Protein AF-A0A4Q1HKR7-F1 (afdb_monomer_lite)

Structure (mmCIF, N/CA/C/O backbone):
data_AF-A0A4Q1HKR7-F1
#
_entry.id   AF-A0A4Q1HKR7-F1
#
loop_
_atom_site.group_PDB
_atom_site.id
_atom_site.type_symbol
_atom_site.label_atom_id
_atom_site.label_alt_id
_atom_site.label_comp_id
_atom_site.label_asym_id
_atom_site.label_entity_id
_atom_site.label_seq_id
_atom_site.pdbx_PDB_ins_code
_atom_site.Cartn_x
_atom_site.Cartn_y
_atom_site.Cartn_z
_atom_site.occupancy
_atom_site.B_iso_or_equiv
_atom_site.auth_seq_id
_atom_site.auth_comp_id
_atom_site.auth_asym_id
_atom_site.auth_atom_id
_atom_site.pdbx_PDB_model_num
ATOM 1 N N . MET A 1 1 ? 11.473 16.829 34.104 1.00 49.56 1 MET A N 1
ATOM 2 C CA . MET A 1 1 ? 10.606 16.008 34.975 1.00 49.56 1 MET A CA 1
ATOM 3 C C . MET A 1 1 ? 9.276 15.841 34.267 1.00 49.56 1 MET A C 1
ATOM 5 O O . MET A 1 1 ? 8.619 16.846 34.028 1.00 49.56 1 MET A O 1
ATOM 9 N N . PHE A 1 2 ? 8.919 14.620 33.870 1.00 66.88 2 PHE A N 1
ATOM 10 C CA . PHE A 1 2 ? 7.534 14.305 33.505 1.00 66.88 2 PHE A CA 1
ATOM 11 C C . PHE A 1 2 ? 6.692 14.319 34.793 1.00 66.88 2 PHE A C 1
ATOM 13 O O . PHE A 1 2 ? 7.220 13.994 35.854 1.00 66.88 2 PHE A O 1
ATOM 20 N N . GLY A 1 3 ? 5.452 14.808 34.730 1.00 69.00 3 GLY A N 1
ATOM 21 C CA . GLY A 1 3 ? 4.642 15.117 35.915 1.00 69.00 3 GLY A CA 1
ATOM 22 C C . GLY A 1 3 ? 4.321 13.898 36.790 1.00 69.00 3 GLY A C 1
ATOM 23 O O . GLY A 1 3 ? 4.081 12.809 36.285 1.00 69.00 3 GLY A O 1
ATOM 24 N N . ASN A 1 4 ? 4.260 14.106 38.109 1.00 80.69 4 ASN A N 1
ATOM 25 C CA . ASN A 1 4 ? 4.009 13.059 39.115 1.00 80.69 4 ASN A CA 1
ATOM 26 C C . ASN A 1 4 ? 2.511 12.835 39.410 1.00 80.69 4 ASN A C 1
ATOM 28 O O . ASN A 1 4 ? 2.162 12.269 40.445 1.00 80.69 4 ASN A O 1
ATOM 32 N N . LYS A 1 5 ? 1.613 13.338 38.556 1.00 81.69 5 LYS A N 1
ATOM 33 C CA . LYS A 1 5 ? 0.163 13.281 38.763 1.00 81.69 5 LYS A CA 1
ATOM 34 C C . LYS A 1 5 ? -0.462 12.410 37.679 1.00 81.69 5 LYS A C 1
ATOM 36 O O . LYS A 1 5 ? -0.292 12.693 36.498 1.00 81.69 5 LYS A O 1
ATOM 41 N N . MET A 1 6 ? -1.166 11.357 38.090 1.00 82.69 6 MET A N 1
ATOM 42 C CA . MET A 1 6 ? -1.995 10.573 37.178 1.00 82.69 6 MET A CA 1
ATOM 43 C C . MET A 1 6 ? -3.312 11.307 36.940 1.00 82.69 6 MET A C 1
ATOM 45 O O . MET A 1 6 ? -3.996 11.674 37.896 1.00 82.69 6 MET A O 1
ATOM 49 N N . GLU A 1 7 ? -3.651 11.515 35.673 1.00 85.00 7 GLU A N 1
ATOM 50 C CA . GLU A 1 7 ? -4.940 12.058 35.247 1.00 85.00 7 GLU A CA 1
ATOM 51 C C . GLU A 1 7 ? -5.807 10.920 34.687 1.00 85.00 7 GLU A C 1
ATOM 53 O O . GLU A 1 7 ? -5.262 9.986 34.088 1.00 85.00 7 GLU A O 1
ATOM 58 N N . PRO A 1 8 ? -7.142 10.967 34.853 1.00 89.38 8 PRO A N 1
ATOM 59 C CA . PRO A 1 8 ? -8.037 10.013 34.211 1.00 89.38 8 PRO A CA 1
ATOM 60 C C . PRO A 1 8 ? -7.822 10.008 32.694 1.00 89.38 8 PRO A C 1
ATOM 62 O O . PRO A 1 8 ? -7.867 11.055 32.048 1.00 89.38 8 PRO A O 1
ATOM 65 N N . ALA A 1 9 ? -7.611 8.825 32.125 1.00 87.31 9 ALA A N 1
ATOM 66 C CA . ALA A 1 9 ? -7.425 8.632 30.694 1.00 87.31 9 ALA A CA 1
ATOM 67 C C . ALA A 1 9 ? -8.275 7.459 30.204 1.00 87.31 9 ALA A C 1
ATOM 69 O O . ALA A 1 9 ? -8.600 6.544 30.960 1.00 87.31 9 ALA A O 1
ATOM 70 N N . THR A 1 10 ? -8.643 7.495 28.926 1.00 92.19 10 THR A N 1
ATOM 71 C CA . THR A 1 10 ? -9.273 6.349 28.268 1.00 92.19 10 THR A CA 1
ATOM 72 C C . THR A 1 10 ? -8.187 5.388 27.811 1.00 92.19 10 THR A C 1
ATOM 74 O O . THR A 1 10 ? -7.296 5.775 27.056 1.00 92.19 10 THR A O 1
ATOM 77 N N . GLU A 1 11 ? -8.276 4.141 28.258 1.00 90.75 11 GLU A N 1
ATOM 78 C CA . GLU A 1 11 ? -7.431 3.052 27.783 1.00 90.75 11 GLU A CA 1
ATOM 79 C C . GLU A 1 11 ? -8.188 2.240 26.731 1.00 90.75 11 GLU A C 1
ATOM 81 O O . GLU A 1 11 ? -9.371 1.935 26.891 1.00 90.75 11 GLU A O 1
ATOM 86 N N . TYR A 1 12 ? -7.499 1.886 25.649 1.00 89.19 12 TYR A N 1
ATOM 87 C CA . TYR A 1 12 ? -8.048 1.058 24.583 1.00 89.19 12 TYR A CA 1
ATOM 88 C C . TYR A 1 12 ? -7.349 -0.295 24.582 1.00 89.19 12 TYR A C 1
ATOM 90 O O . TYR A 1 12 ? -6.122 -0.367 24.606 1.00 89.19 12 TYR A O 1
ATOM 98 N N . GLN A 1 13 ? -8.137 -1.365 24.507 1.00 91.69 13 GLN A N 1
ATOM 99 C CA . GLN A 1 13 ? -7.635 -2.729 24.382 1.00 91.69 13 GLN A CA 1
ATOM 100 C C . GLN A 1 13 ? -8.035 -3.325 23.038 1.00 91.69 13 GLN A C 1
ATOM 102 O O . GLN A 1 13 ? -9.103 -3.034 22.493 1.00 91.69 13 GLN A O 1
ATOM 107 N N . ILE A 1 14 ? -7.166 -4.178 22.502 1.00 91.75 14 ILE A N 1
ATOM 108 C CA . ILE A 1 14 ? -7.433 -4.863 21.244 1.00 91.75 14 ILE A CA 1
ATOM 109 C C .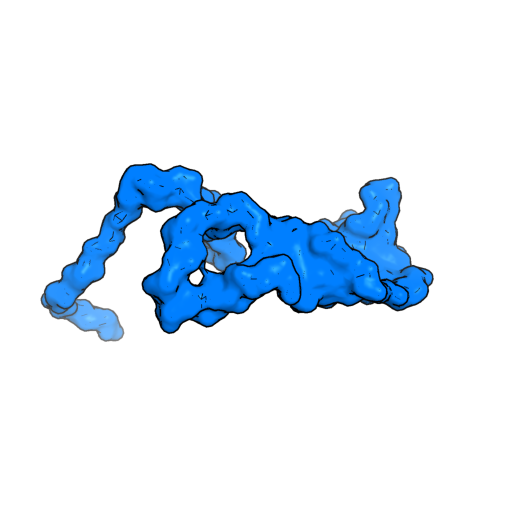 ILE A 1 14 ? -8.549 -5.898 21.417 1.00 91.75 14 ILE A C 1
ATOM 111 O O . ILE A 1 14 ? -8.534 -6.720 22.334 1.00 91.75 14 ILE A O 1
ATOM 115 N N . THR A 1 15 ? -9.513 -5.877 20.501 1.00 92.81 15 THR A N 1
ATOM 116 C CA . THR A 1 15 ? -10.590 -6.870 20.449 1.00 92.81 15 THR A CA 1
ATOM 117 C C . THR A 1 15 ? -10.103 -8.174 19.818 1.00 92.81 15 THR A C 1
ATOM 119 O O . THR A 1 15 ? -9.090 -8.199 19.116 1.00 92.81 15 THR A O 1
ATOM 122 N N . ASP A 1 16 ? -10.847 -9.268 19.988 1.00 93.56 16 ASP A N 1
ATOM 123 C CA . ASP A 1 16 ? -10.510 -10.541 19.332 1.00 93.56 16 ASP A CA 1
ATOM 124 C C . ASP A 1 16 ? -10.531 -10.450 17.801 1.00 93.56 16 ASP A C 1
ATOM 126 O O . ASP A 1 16 ? -9.731 -11.098 17.129 1.00 93.56 16 ASP A O 1
ATOM 130 N N . THR A 1 17 ? -11.391 -9.597 17.237 1.00 89.56 17 THR A N 1
ATOM 131 C CA . THR A 1 17 ? -11.359 -9.275 15.805 1.00 89.56 17 THR A CA 1
ATOM 132 C C . THR A 1 17 ? -10.084 -8.524 15.443 1.00 89.56 17 THR A C 1
ATOM 134 O O . THR A 1 17 ? -9.418 -8.901 14.484 1.00 89.56 17 THR A O 1
ATOM 137 N N . GLY A 1 18 ? -9.695 -7.515 16.231 1.00 90.38 18 GLY A N 1
ATOM 138 C CA . GLY A 1 18 ? -8.468 -6.751 16.002 1.00 90.38 18 GLY A CA 1
ATOM 139 C C . GLY A 1 18 ? -7.218 -7.632 15.990 1.00 90.38 18 GLY A C 1
ATOM 140 O O . GLY A 1 18 ? -6.366 -7.466 15.121 1.00 90.38 18 GLY A O 1
ATOM 141 N N . LYS A 1 19 ? -7.136 -8.630 16.882 1.00 93.38 19 LYS A N 1
ATOM 142 C CA . LYS A 1 19 ? -6.002 -9.573 16.941 1.00 93.38 19 LYS A CA 1
ATOM 143 C C . LYS A 1 19 ? -5.757 -10.306 15.618 1.00 93.38 19 LYS A C 1
ATOM 145 O O . LYS A 1 19 ? -4.614 -10.626 15.324 1.00 93.38 19 LYS A O 1
ATOM 150 N N . LYS A 1 20 ? -6.793 -10.536 14.800 1.00 92.06 20 LYS A N 1
ATOM 151 C CA . LYS A 1 20 ? -6.661 -11.189 13.481 1.00 92.06 20 LYS A CA 1
ATOM 152 C C . LYS A 1 20 ? -5.892 -10.341 12.466 1.00 92.06 20 LYS A C 1
ATOM 154 O O . LYS A 1 20 ? -5.331 -10.888 11.524 1.00 92.06 20 LYS A O 1
ATOM 159 N N . PHE A 1 21 ? -5.887 -9.024 12.653 1.00 92.62 21 PHE A N 1
ATOM 160 C CA . PHE A 1 21 ? -5.245 -8.061 11.758 1.00 92.62 21 PHE A CA 1
ATOM 161 C C . PHE A 1 21 ? -3.932 -7.522 12.319 1.00 92.62 21 PHE A C 1
ATOM 163 O O . PHE A 1 21 ? -3.205 -6.847 11.594 1.00 92.62 21 PHE A O 1
ATOM 170 N N . LEU A 1 22 ? -3.629 -7.786 13.591 1.00 93.62 22 LEU A N 1
ATOM 171 C CA . LEU A 1 22 ? -2.412 -7.311 14.229 1.00 93.62 22 LEU A CA 1
ATOM 172 C C . LEU A 1 22 ? -1.221 -8.172 13.800 1.00 93.62 22 LEU A C 1
ATOM 174 O O . LEU A 1 22 ? -1.177 -9.375 14.044 1.00 93.62 22 LEU A O 1
ATOM 178 N N . VAL A 1 23 ? -0.240 -7.532 13.177 1.00 93.50 23 VAL A N 1
ATOM 179 C CA . VAL A 1 23 ? 1.018 -8.146 12.767 1.00 93.50 23 VAL A CA 1
ATOM 180 C C . VAL A 1 23 ? 2.111 -7.682 13.716 1.00 93.50 23 VAL A C 1
ATOM 182 O O . VAL A 1 23 ? 2.403 -6.485 13.803 1.00 93.50 23 VAL A O 1
ATOM 185 N N . ALA A 1 24 ? 2.720 -8.647 14.405 1.00 92.62 24 ALA A N 1
ATOM 186 C CA . ALA A 1 24 ? 3.830 -8.391 15.308 1.00 92.62 24 ALA A CA 1
ATOM 187 C C . ALA A 1 24 ? 5.018 -7.788 14.546 1.00 92.62 24 ALA A C 1
ATOM 189 O O . ALA A 1 24 ? 5.418 -8.328 13.511 1.00 92.62 24 ALA A O 1
ATOM 190 N N . ASN A 1 25 ? 5.582 -6.684 15.041 1.00 91.31 25 ASN A N 1
ATOM 191 C CA . ASN A 1 25 ? 6.625 -5.910 14.345 1.00 91.31 25 ASN A CA 1
ATOM 192 C C . ASN A 1 25 ? 6.250 -5.492 12.906 1.00 91.31 25 ASN A C 1
ATOM 194 O O . ASN A 1 25 ? 7.119 -5.317 12.051 1.00 91.31 25 ASN A O 1
ATOM 198 N N . GLY A 1 26 ? 4.953 -5.369 12.606 1.00 88.50 26 GLY A N 1
ATOM 199 C CA . GLY A 1 26 ? 4.474 -5.020 11.269 1.00 88.50 26 GLY A CA 1
ATOM 200 C C . GLY A 1 26 ? 4.710 -3.555 10.888 1.00 88.50 26 GLY A C 1
ATOM 201 O O . GLY A 1 26 ? 4.630 -3.209 9.708 1.00 88.50 26 GLY A O 1
ATOM 202 N N . ALA A 1 27 ? 4.980 -2.677 11.858 1.00 87.62 27 ALA A N 1
ATOM 203 C CA . ALA A 1 27 ? 5.242 -1.273 11.587 1.00 87.62 27 ALA A CA 1
ATOM 204 C C . ALA A 1 27 ? 6.653 -1.086 11.019 1.00 87.62 27 ALA A C 1
ATOM 206 O O . ALA A 1 27 ? 7.637 -1.587 11.558 1.00 87.62 27 ALA A O 1
ATOM 207 N N . ASN A 1 28 ? 6.774 -0.260 9.980 1.00 81.56 28 ASN A N 1
ATOM 208 C CA . ASN A 1 28 ? 8.070 0.165 9.451 1.00 81.56 28 ASN A CA 1
ATOM 209 C C . ASN A 1 28 ? 8.676 1.291 10.316 1.00 81.56 28 ASN A C 1
ATOM 211 O O . ASN A 1 28 ? 8.911 2.404 9.841 1.00 81.56 28 ASN A O 1
ATOM 215 N N . THR A 1 29 ? 8.851 1.025 11.612 1.00 84.19 29 THR A N 1
ATOM 216 C CA . THR A 1 29 ? 9.443 1.938 12.597 1.00 84.19 29 THR A CA 1
ATOM 217 C C . THR A 1 29 ? 10.679 1.300 13.224 1.00 84.19 29 THR A C 1
ATOM 219 O O . THR A 1 29 ? 10.777 0.081 13.329 1.00 84.19 29 THR A O 1
ATOM 222 N N . MET A 1 30 ? 11.631 2.122 13.677 1.00 82.56 30 MET A N 1
ATOM 223 C CA . MET A 1 30 ? 12.872 1.637 14.306 1.00 82.56 30 MET A CA 1
ATOM 224 C C . MET A 1 30 ? 12.609 0.755 15.537 1.00 82.56 30 MET A C 1
ATOM 226 O O . MET A 1 30 ? 13.389 -0.143 15.828 1.00 82.56 30 MET A O 1
ATOM 230 N N . ALA A 1 31 ? 11.510 1.012 16.248 1.00 88.06 31 ALA A N 1
ATOM 231 C CA . ALA A 1 31 ? 11.130 0.284 17.452 1.00 88.06 31 ALA A CA 1
ATOM 232 C C . ALA A 1 31 ? 10.393 -1.040 17.176 1.00 88.06 31 ALA A C 1
ATOM 234 O O . ALA A 1 31 ? 10.077 -1.737 18.133 1.00 88.06 31 ALA A O 1
ATOM 235 N N . GLY A 1 32 ? 10.092 -1.376 15.913 1.00 87.69 32 GLY A N 1
ATOM 236 C CA . GLY A 1 32 ? 9.408 -2.627 15.570 1.00 87.69 32 GLY A CA 1
ATOM 237 C C . GLY A 1 32 ? 8.026 -2.745 16.210 1.00 87.69 32 GLY A C 1
ATOM 238 O O . GLY A 1 32 ? 7.669 -3.793 16.729 1.00 87.69 32 GLY A O 1
ATOM 239 N N . GLN A 1 33 ? 7.245 -1.664 16.233 1.00 91.75 33 GLN A N 1
ATOM 240 C CA . GLN A 1 33 ? 5.904 -1.736 16.815 1.00 91.75 33 GLN A CA 1
ATOM 241 C C . GLN A 1 33 ? 4.984 -2.654 16.001 1.00 91.75 33 GLN A C 1
ATOM 243 O O . GLN A 1 33 ? 5.141 -2.819 14.787 1.00 91.75 33 GLN A O 1
ATOM 248 N N . ASP A 1 34 ? 3.992 -3.226 16.671 1.00 93.00 34 ASP A N 1
ATOM 249 C CA . ASP A 1 34 ? 2.935 -3.972 16.002 1.00 93.00 34 ASP A CA 1
ATOM 250 C C . ASP A 1 34 ? 2.104 -3.035 15.116 1.00 93.00 34 ASP A C 1
ATOM 252 O O . ASP A 1 34 ? 1.933 -1.849 15.414 1.00 93.00 34 ASP A O 1
ATOM 256 N N . ALA A 1 35 ? 1.574 -3.563 14.014 1.00 91.81 35 ALA A N 1
ATOM 257 C CA . ALA A 1 35 ? 0.735 -2.798 13.099 1.00 91.81 35 ALA A CA 1
ATOM 258 C C . ALA A 1 35 ? -0.456 -3.613 12.612 1.00 91.81 35 ALA A C 1
ATOM 260 O O . ALA A 1 35 ? -0.376 -4.829 12.455 1.00 91.81 35 ALA A O 1
ATOM 261 N N . PHE A 1 36 ? -1.556 -2.925 12.316 1.00 91.44 36 PHE A N 1
ATOM 262 C CA . PHE A 1 36 ? -2.698 -3.546 11.663 1.00 91.44 36 PHE A CA 1
ATOM 263 C C . PHE A 1 36 ? -2.450 -3.686 10.160 1.00 91.44 36 PHE A C 1
ATOM 265 O O . PHE A 1 36 ? -2.168 -2.704 9.472 1.00 91.44 36 PHE A O 1
ATOM 272 N N . CYS A 1 37 ? -2.604 -4.900 9.636 1.00 90.06 37 CYS A N 1
ATOM 273 C CA . CYS A 1 37 ? -2.663 -5.149 8.204 1.00 90.06 37 CYS A CA 1
ATOM 274 C C . CYS A 1 37 ? -4.089 -4.887 7.708 1.00 90.06 37 CYS A C 1
ATOM 276 O O . CYS A 1 37 ? -5.024 -5.613 8.040 1.00 90.06 37 CYS A O 1
ATOM 278 N N . THR A 1 38 ? -4.258 -3.826 6.922 1.00 88.88 38 THR A N 1
ATOM 279 C CA . THR A 1 38 ? -5.566 -3.349 6.444 1.00 88.88 38 THR A CA 1
ATOM 280 C C . THR A 1 38 ? -5.882 -3.786 5.018 1.00 88.88 38 THR A C 1
ATOM 282 O O . THR A 1 38 ? -6.898 -3.374 4.469 1.00 88.88 38 THR A O 1
ATOM 285 N N . GLY A 1 39 ? -5.020 -4.601 4.409 1.00 89.69 39 GLY A N 1
ATOM 286 C CA . GLY A 1 39 ? -5.143 -5.080 3.038 1.00 89.69 39 GLY A CA 1
ATOM 287 C C . GLY A 1 39 ? -3.784 -5.207 2.353 1.00 89.69 39 GLY A C 1
ATOM 288 O O . GLY A 1 39 ? -2.731 -4.967 2.950 1.00 89.69 39 GLY A O 1
ATOM 289 N N . LYS A 1 40 ? -3.811 -5.585 1.076 1.00 91.06 40 LYS A N 1
ATOM 290 C CA . LYS A 1 40 ? -2.631 -5.757 0.226 1.00 91.06 40 LYS A CA 1
ATOM 291 C C . LYS A 1 40 ? -2.698 -4.804 -0.961 1.00 91.06 40 LYS A C 1
ATOM 293 O O . LYS A 1 40 ? -3.738 -4.690 -1.600 1.00 91.06 40 LYS A O 1
ATOM 298 N N . TYR A 1 41 ? -1.585 -4.152 -1.284 1.00 91.94 41 TYR A N 1
ATOM 299 C CA . TYR A 1 41 ? -1.488 -3.394 -2.528 1.00 91.94 41 TYR A CA 1
ATOM 300 C C . TYR A 1 41 ? -1.360 -4.342 -3.722 1.00 91.94 41 TYR A C 1
ATOM 302 O O . TYR A 1 41 ? -0.471 -5.196 -3.751 1.00 91.94 41 TYR A O 1
ATOM 310 N N . THR A 1 42 ? -2.221 -4.151 -4.716 1.00 93.75 42 THR A N 1
ATOM 311 C CA . THR A 1 42 ? -2.212 -4.890 -5.979 1.00 93.75 42 THR A CA 1
ATOM 312 C C . THR A 1 42 ? -2.099 -3.900 -7.129 1.00 93.75 42 THR A C 1
ATOM 314 O O . THR A 1 42 ? -2.857 -2.930 -7.196 1.00 93.75 42 THR A O 1
ATOM 317 N N . VAL A 1 43 ? -1.149 -4.139 -8.035 1.00 94.56 43 VAL A N 1
ATOM 318 C CA . VAL A 1 43 ? -1.008 -3.354 -9.268 1.00 94.56 43 VAL A CA 1
ATOM 319 C C . VAL A 1 43 ? -2.187 -3.663 -10.184 1.00 94.56 43 VAL A C 1
ATOM 321 O O . VAL A 1 43 ? -2.501 -4.823 -10.434 1.00 94.56 43 VAL A O 1
ATOM 324 N N . VAL A 1 44 ? -2.835 -2.610 -10.668 1.00 95.19 44 VAL A N 1
ATOM 325 C CA . VAL A 1 44 ? -3.927 -2.681 -11.640 1.00 95.19 44 VAL A CA 1
ATOM 326 C C . VAL A 1 44 ? -3.357 -2.646 -13.054 1.00 95.19 44 VAL A C 1
ATOM 328 O O . VAL A 1 44 ? -3.692 -3.495 -13.873 1.00 95.19 44 VAL A O 1
ATOM 331 N N . GLU A 1 45 ? -2.483 -1.680 -13.337 1.00 96.06 45 GLU A N 1
ATOM 332 C CA . GLU A 1 45 ? -1.898 -1.471 -14.663 1.00 96.06 45 GLU A CA 1
ATOM 333 C C . GLU A 1 45 ? -0.553 -0.744 -14.554 1.00 96.06 45 GLU A C 1
ATOM 335 O O . GLU A 1 45 ? -0.363 0.085 -13.665 1.00 96.06 45 GLU A O 1
ATOM 340 N N . VAL A 1 46 ? 0.366 -1.010 -15.485 1.00 96.75 46 VAL A N 1
ATOM 341 C CA . VAL A 1 46 ? 1.539 -0.160 -15.729 1.00 96.75 46 VAL A CA 1
ATOM 342 C C . VAL A 1 46 ? 1.218 0.808 -16.866 1.00 96.75 46 VAL A C 1
ATOM 344 O O . VAL A 1 46 ? 1.061 0.388 -18.007 1.00 96.75 46 VAL A O 1
ATOM 347 N N . SER A 1 47 ? 1.138 2.101 -16.556 1.00 96.69 47 SER A N 1
ATOM 348 C CA . SER A 1 47 ? 0.707 3.141 -17.495 1.00 96.69 47 SER A CA 1
ATOM 349 C C . SER A 1 47 ? 1.785 3.487 -18.524 1.00 96.69 47 SER A C 1
ATOM 351 O O . SER A 1 47 ? 1.491 3.693 -19.696 1.00 96.69 47 SER A O 1
ATOM 353 N N . ASN A 1 48 ? 3.038 3.620 -18.085 1.00 97.31 48 ASN A N 1
ATOM 354 C CA . ASN A 1 48 ? 4.198 3.831 -18.952 1.00 97.31 48 ASN A CA 1
ATOM 355 C C . ASN A 1 48 ? 5.496 3.599 -18.171 1.00 97.31 48 ASN A C 1
ATOM 357 O O . ASN A 1 48 ? 5.506 3.571 -16.937 1.00 97.31 48 ASN A O 1
ATOM 361 N N . PHE A 1 49 ? 6.595 3.460 -18.906 1.00 97.69 49 PHE A N 1
ATOM 362 C CA . PHE A 1 49 ? 7.927 3.324 -18.339 1.00 97.69 49 PHE A CA 1
ATOM 363 C C . PHE A 1 49 ? 8.981 3.980 -19.233 1.00 97.69 49 PHE A C 1
ATOM 365 O O . PHE A 1 49 ? 8.779 4.142 -20.437 1.00 97.69 49 PHE A O 1
ATOM 372 N N . THR A 1 50 ? 10.109 4.368 -18.641 1.00 97.38 50 THR A N 1
ATOM 373 C CA . THR A 1 50 ? 11.268 4.856 -19.399 1.00 97.38 50 THR A CA 1
ATOM 374 C C . THR A 1 50 ? 12.047 3.688 -19.984 1.00 97.38 50 THR A C 1
ATOM 376 O O . THR A 1 50 ? 12.116 2.619 -19.371 1.00 97.38 50 THR A O 1
ATOM 379 N N . GLU A 1 51 ? 12.699 3.895 -21.126 1.00 96.62 51 GLU A N 1
ATOM 380 C CA . GLU A 1 51 ? 13.615 2.892 -21.666 1.00 96.62 51 GLU A CA 1
ATOM 381 C C . GLU A 1 51 ? 14.670 2.500 -20.607 1.00 96.62 51 GLU A C 1
ATOM 383 O O . GLU A 1 51 ? 15.191 3.382 -19.915 1.00 96.62 51 GLU A O 1
ATOM 388 N N . PRO A 1 52 ? 14.956 1.197 -20.419 1.00 95.62 52 PRO A N 1
ATOM 389 C CA . PRO A 1 52 ? 15.938 0.756 -19.440 1.00 95.62 52 PRO A CA 1
ATOM 390 C C . PRO A 1 52 ? 17.345 1.264 -19.756 1.00 95.62 52 PRO A C 1
ATOM 392 O O . PRO A 1 52 ? 17.913 0.924 -20.795 1.00 95.62 52 PRO A O 1
ATOM 395 N N . SER A 1 53 ? 17.943 1.993 -18.820 1.00 95.19 53 SER A N 1
ATOM 396 C CA . SER A 1 53 ? 19.271 2.594 -18.976 1.00 95.19 53 SER A CA 1
ATOM 397 C C . SER A 1 53 ? 20.235 2.132 -17.891 1.00 95.19 53 SER A C 1
ATOM 399 O O . SER A 1 53 ? 19.828 1.937 -16.744 1.00 95.19 53 SER A O 1
ATOM 401 N N . ASP A 1 54 ? 21.516 2.011 -18.229 1.00 95.25 54 ASP A N 1
ATOM 402 C CA . ASP A 1 54 ? 22.558 1.718 -17.248 1.00 95.25 54 ASP A CA 1
ATOM 403 C C . ASP A 1 54 ? 22.832 2.943 -16.371 1.00 95.25 54 ASP A C 1
ATOM 405 O O . ASP A 1 54 ? 23.226 4.009 -16.843 1.00 95.25 54 ASP A O 1
ATOM 409 N N . MET A 1 55 ? 22.633 2.786 -15.066 1.00 88.81 55 MET A N 1
ATOM 410 C CA . MET A 1 55 ? 22.855 3.827 -14.076 1.00 88.81 55 MET A CA 1
ATOM 411 C C . MET A 1 55 ? 23.570 3.212 -12.881 1.00 88.81 55 MET A C 1
ATOM 413 O O . MET A 1 55 ? 23.075 2.281 -12.253 1.00 88.81 55 MET A O 1
ATOM 417 N N . MET A 1 56 ? 24.771 3.707 -12.571 1.00 85.12 56 MET A N 1
ATOM 418 C CA . MET A 1 56 ? 25.592 3.175 -11.477 1.00 85.12 56 MET A CA 1
ATOM 419 C C . MET A 1 56 ? 25.840 1.652 -11.586 1.00 85.12 56 MET A C 1
ATOM 421 O O . MET A 1 56 ? 25.887 0.961 -10.573 1.00 85.12 56 MET 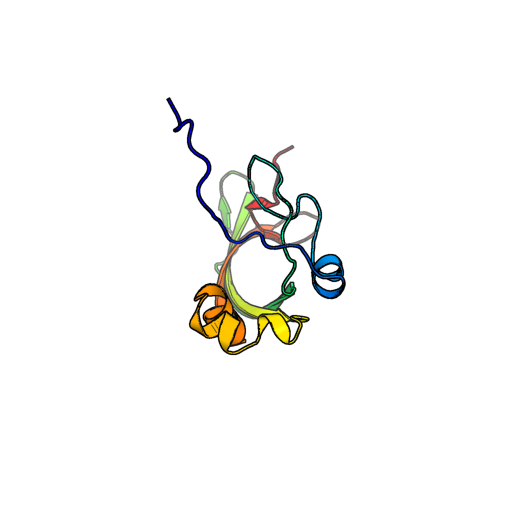A O 1
ATOM 425 N N . GLY A 1 57 ? 25.984 1.112 -12.800 1.00 89.56 57 GLY A N 1
ATOM 426 C CA . GLY A 1 57 ? 26.253 -0.317 -13.024 1.00 89.56 57 GLY A CA 1
ATOM 427 C C . GLY A 1 57 ? 25.044 -1.244 -12.853 1.00 89.56 57 GLY A C 1
ATOM 428 O O . GLY A 1 57 ? 25.224 -2.456 -12.784 1.00 89.56 57 GLY A O 1
ATOM 429 N N . VAL A 1 58 ? 23.827 -0.699 -12.775 1.00 93.50 58 VAL A N 1
ATOM 430 C CA . VAL A 1 58 ? 22.583 -1.475 -12.849 1.00 93.50 58 VAL A CA 1
ATOM 431 C C . VAL A 1 58 ? 21.690 -0.935 -13.959 1.00 93.50 58 VAL A C 1
ATOM 433 O O . VAL A 1 58 ? 21.694 0.265 -14.229 1.00 93.50 58 VAL A O 1
ATOM 436 N N . LYS A 1 59 ? 20.893 -1.804 -14.582 1.00 96.50 59 LYS A N 1
ATOM 437 C CA . LYS A 1 59 ? 19.907 -1.392 -15.583 1.00 96.50 59 LYS A CA 1
ATOM 438 C C . LYS A 1 59 ? 18.611 -0.974 -14.885 1.00 96.50 59 LYS A C 1
ATOM 440 O O . LYS A 1 59 ? 17.948 -1.804 -14.265 1.00 96.50 59 LYS A O 1
ATOM 445 N N . LEU A 1 60 ? 18.269 0.310 -14.968 1.00 96.38 60 LEU A N 1
ATOM 446 C CA . LEU A 1 60 ? 17.163 0.944 -14.244 1.00 96.38 60 LEU A CA 1
ATOM 447 C C . LEU A 1 60 ? 16.086 1.462 -15.206 1.00 96.38 60 LEU A C 1
ATOM 449 O O . LEU A 1 60 ? 16.397 1.954 -16.289 1.00 96.38 60 LEU A O 1
ATOM 453 N N . SER A 1 61 ? 14.821 1.388 -14.791 1.00 97.50 61 SER A N 1
ATOM 454 C CA . SER A 1 61 ? 13.684 2.026 -15.465 1.00 97.50 61 SER A CA 1
ATOM 455 C C . SER A 1 61 ? 12.763 2.697 -14.442 1.00 97.50 61 SER A C 1
ATOM 457 O O . SER A 1 61 ? 12.552 2.173 -13.345 1.00 97.50 61 SER A O 1
ATOM 459 N N . GLN A 1 62 ? 12.220 3.870 -14.781 1.00 97.38 62 GLN A N 1
ATOM 460 C CA . GLN A 1 62 ? 11.142 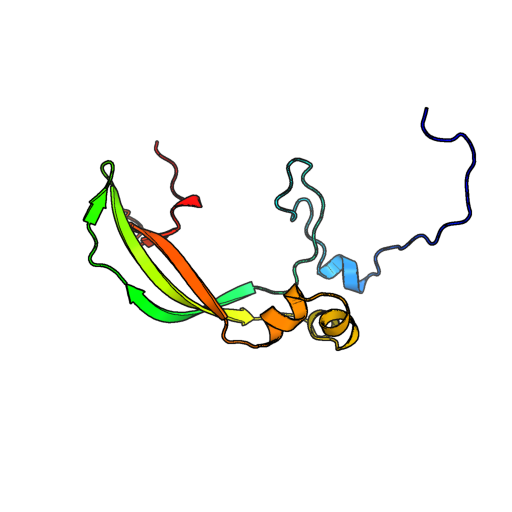4.491 -14.012 1.00 97.38 62 GLN A CA 1
ATOM 461 C C . GLN A 1 62 ? 9.800 4.021 -14.558 1.00 97.38 62 GLN A C 1
ATOM 463 O O . GLN A 1 62 ? 9.552 4.125 -15.756 1.00 97.38 62 GLN A O 1
ATOM 468 N N . VAL A 1 63 ? 8.926 3.562 -13.669 1.00 97.81 63 VAL A N 1
ATOM 469 C CA . VAL A 1 63 ? 7.617 3.002 -14.001 1.00 97.81 63 VAL A CA 1
ATOM 470 C C . VAL A 1 63 ? 6.533 3.831 -13.327 1.00 97.81 63 VAL A C 1
ATOM 472 O O . VAL A 1 63 ? 6.559 4.025 -12.109 1.00 97.81 63 VAL A O 1
ATOM 475 N N . ASN A 1 64 ? 5.567 4.292 -14.117 1.00 97.94 64 ASN A N 1
ATOM 476 C CA . ASN A 1 64 ? 4.313 4.853 -13.627 1.00 97.94 64 ASN A CA 1
ATOM 477 C C . ASN A 1 64 ? 3.236 3.770 -13.723 1.00 97.94 64 ASN A C 1
ATOM 479 O O . ASN A 1 64 ? 3.081 3.134 -14.766 1.00 97.94 64 ASN A O 1
ATOM 483 N N . TYR A 1 65 ? 2.503 3.547 -12.641 1.00 96.94 65 TYR A N 1
ATOM 484 C CA . TYR A 1 65 ? 1.528 2.467 -12.535 1.00 96.94 65 TYR A CA 1
ATOM 485 C C . TYR A 1 65 ? 0.318 2.904 -11.719 1.00 96.94 65 TYR A C 1
ATOM 487 O O . TYR A 1 65 ? 0.359 3.888 -10.986 1.00 96.94 65 TYR A O 1
ATOM 495 N N . ARG A 1 66 ? -0.760 2.142 -11.832 1.00 96.56 66 ARG A N 1
ATOM 496 C CA . ARG A 1 66 ? -1.962 2.264 -11.017 1.00 96.56 66 ARG A CA 1
ATOM 497 C C . ARG A 1 66 ? -2.058 1.074 -10.085 1.00 96.56 66 ARG A C 1
ATOM 499 O O . ARG A 1 66 ? -1.739 -0.050 -10.478 1.00 96.56 66 ARG A O 1
ATOM 506 N N . TYR A 1 67 ? -2.485 1.296 -8.852 1.00 95.19 67 TYR A N 1
ATOM 507 C CA . TYR A 1 67 ? -2.643 0.243 -7.858 1.00 95.19 67 TYR A CA 1
ATOM 508 C C . TYR A 1 67 ? -3.878 0.470 -6.991 1.00 95.19 67 TYR A C 1
ATOM 510 O O . TYR A 1 67 ? -4.436 1.562 -6.925 1.00 95.19 67 TYR A O 1
ATOM 518 N N . LYS A 1 68 ? -4.297 -0.580 -6.294 1.00 94.50 68 LYS A N 1
ATOM 519 C CA . LYS A 1 68 ? -5.431 -0.553 -5.370 1.00 94.50 68 LYS A CA 1
ATOM 520 C C . LYS A 1 68 ? -5.140 -1.379 -4.128 1.00 94.50 68 LYS A C 1
ATOM 522 O O . LYS A 1 68 ? -4.208 -2.182 -4.126 1.00 94.50 68 LYS A O 1
ATOM 527 N N . VAL A 1 69 ? -5.943 -1.197 -3.083 1.00 92.94 69 VAL A N 1
ATOM 528 C CA . VAL A 1 69 ? -5.925 -2.077 -1.909 1.00 92.94 69 VAL A CA 1
ATOM 529 C C . VAL A 1 69 ? -6.946 -3.194 -2.108 1.00 92.94 69 VAL A C 1
ATOM 531 O O . VAL A 1 69 ? -8.137 -2.939 -2.276 1.00 92.94 69 VAL A O 1
ATOM 534 N N . GLU A 1 70 ? -6.484 -4.438 -2.078 1.00 90.81 70 GLU A N 1
ATOM 535 C CA . GLU A 1 70 ? -7.312 -5.641 -2.101 1.00 90.81 70 GLU A CA 1
ATOM 536 C C . GLU A 1 70 ? -7.320 -6.334 -0.737 1.00 90.81 70 GLU A C 1
ATOM 538 O O . GLU A 1 70 ? -6.391 -6.199 0.060 1.00 90.81 70 GLU A O 1
ATOM 543 N N . GLY A 1 71 ? -8.386 -7.087 -0.459 1.00 87.69 71 GLY A N 1
ATOM 544 C CA . GLY A 1 71 ? -8.497 -7.870 0.776 1.00 87.69 71 GLY A CA 1
ATOM 545 C C . GLY A 1 71 ? -8.639 -7.039 2.054 1.00 87.69 71 GLY A C 1
ATOM 546 O O . GLY A 1 71 ? -8.497 -7.587 3.141 1.00 87.69 71 GLY A O 1
ATOM 547 N N . ALA A 1 72 ? -8.917 -5.736 1.943 1.00 88.69 72 ALA A N 1
ATOM 548 C CA . ALA A 1 72 ? -9.292 -4.924 3.093 1.00 88.69 72 ALA A CA 1
ATOM 549 C C . ALA A 1 72 ? -10.620 -5.420 3.676 1.00 88.69 72 ALA A C 1
ATOM 551 O O . ALA A 1 72 ? -11.579 -5.630 2.927 1.00 88.69 72 ALA A O 1
ATOM 552 N N . ASP A 1 73 ? -10.680 -5.578 4.994 1.00 89.56 73 ASP A N 1
ATOM 553 C CA . ASP A 1 73 ? -11.914 -5.915 5.707 1.00 89.56 73 ASP A CA 1
ATOM 554 C C . ASP A 1 73 ? -12.821 -4.673 5.842 1.00 89.56 73 ASP A C 1
ATOM 556 O O . ASP A 1 73 ? -12.390 -3.529 5.653 1.00 89.56 73 ASP A O 1
ATOM 560 N N . ASP A 1 74 ? -14.096 -4.879 6.148 1.00 90.12 74 ASP A N 1
ATOM 561 C CA . ASP A 1 74 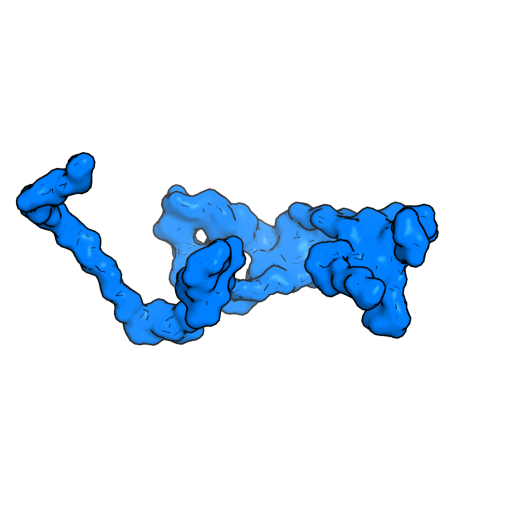? -15.130 -3.844 6.129 1.00 90.12 74 ASP A CA 1
ATOM 562 C C . ASP A 1 74 ? -14.892 -2.753 7.174 1.00 90.12 74 ASP A C 1
ATOM 564 O O . ASP A 1 74 ? -15.168 -1.579 6.920 1.00 90.12 74 ASP A O 1
ATOM 568 N N . TRP A 1 75 ? -14.290 -3.098 8.317 1.00 88.88 75 TRP A N 1
ATOM 569 C CA . TRP A 1 75 ? -13.936 -2.113 9.341 1.00 88.88 75 TRP A CA 1
ATOM 570 C C . TRP A 1 75 ? -12.964 -1.052 8.799 1.00 88.88 75 TRP A C 1
ATOM 572 O O . TRP A 1 75 ? -13.135 0.137 9.080 1.00 88.88 75 TRP A O 1
ATOM 582 N N . ALA A 1 76 ? -12.002 -1.455 7.960 1.00 90.00 76 ALA A N 1
ATOM 583 C CA . ALA A 1 76 ? -11.021 -0.566 7.340 1.00 90.00 76 ALA A CA 1
ATOM 584 C C . ALA A 1 76 ? -11.658 0.331 6.264 1.00 90.00 76 ALA A C 1
ATOM 586 O O . ALA A 1 76 ? -11.185 1.434 6.009 1.00 90.00 76 ALA A O 1
ATOM 587 N N . LYS A 1 77 ? -12.767 -0.107 5.660 1.00 89.88 77 LYS A N 1
ATOM 588 C CA . LYS A 1 77 ? -13.530 0.667 4.665 1.00 89.88 77 LYS A CA 1
ATOM 589 C C . LYS A 1 77 ? -14.641 1.514 5.284 1.00 89.88 77 LYS A C 1
ATOM 591 O O . LYS A 1 77 ? -15.335 2.229 4.559 1.00 89.88 77 LYS A O 1
ATOM 596 N N . SER A 1 78 ? -14.844 1.419 6.596 1.00 92.19 78 SER A N 1
ATOM 597 C CA . SER A 1 78 ? -15.947 2.092 7.277 1.00 92.19 78 SER A CA 1
ATOM 598 C C . SER A 1 78 ? -15.903 3.611 7.082 1.00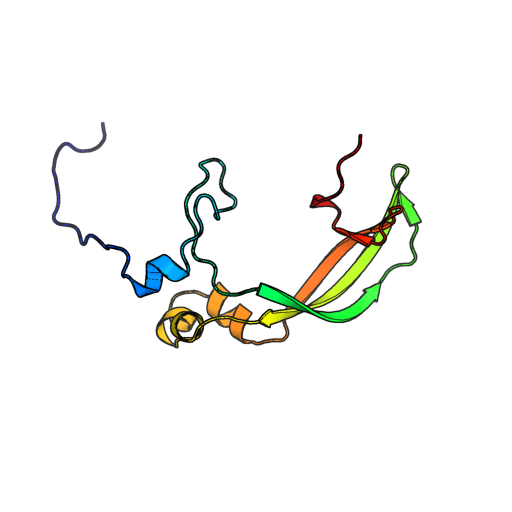 92.19 78 SER A C 1
ATOM 600 O O . SER A 1 78 ? -14.852 4.221 6.875 1.00 92.19 78 SER A O 1
ATOM 602 N N . GLU A 1 79 ? -17.070 4.253 7.136 1.00 93.38 79 GLU A N 1
ATOM 603 C CA . GLU A 1 79 ? -17.162 5.715 7.074 1.00 93.38 79 GLU A CA 1
ATOM 604 C C . GLU A 1 79 ? -16.390 6.382 8.214 1.00 93.38 79 GLU A C 1
ATOM 606 O O . GLU A 1 79 ? -15.653 7.327 7.959 1.00 93.38 79 GLU A O 1
ATOM 611 N N . GLY A 1 80 ? -16.460 5.832 9.431 1.00 93.69 80 GLY A N 1
ATOM 612 C C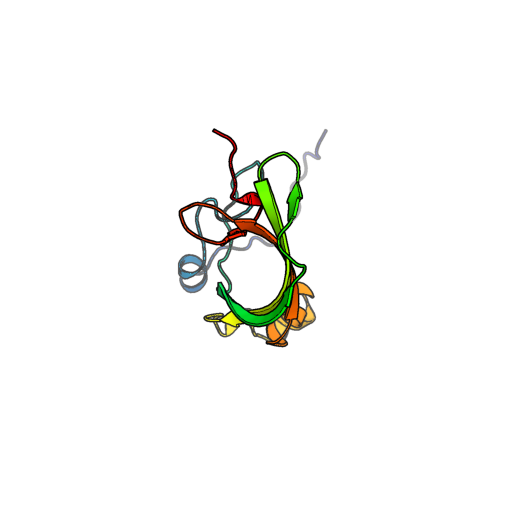A . GLY A 1 80 ? -15.691 6.333 10.569 1.00 93.69 80 GLY A CA 1
ATOM 613 C C . GLY A 1 80 ? -14.185 6.347 10.298 1.00 93.69 80 GLY A C 1
ATOM 614 O O . GLY A 1 80 ? -13.528 7.352 10.567 1.00 93.69 80 GLY A O 1
ATOM 615 N N . MET A 1 81 ? -13.640 5.286 9.693 1.00 91.69 81 MET A N 1
ATOM 616 C CA . MET A 1 81 ? -12.222 5.261 9.324 1.00 91.69 81 MET A CA 1
ATOM 617 C C . MET A 1 81 ? -11.898 6.288 8.237 1.00 91.69 81 MET A C 1
ATOM 619 O O . MET A 1 81 ? -10.953 7.057 8.381 1.00 91.69 81 MET A O 1
ATOM 623 N N . ARG A 1 82 ? -12.701 6.363 7.172 1.00 92.56 82 ARG A N 1
ATOM 624 C CA . ARG A 1 82 ? -12.462 7.304 6.064 1.00 92.56 82 ARG A CA 1
ATOM 625 C C . ARG A 1 82 ? -12.609 8.771 6.485 1.00 92.56 82 ARG A C 1
ATOM 627 O O . ARG A 1 82 ? -11.850 9.609 6.012 1.00 92.56 82 ARG A O 1
ATOM 634 N N . ALA A 1 83 ? -13.546 9.077 7.380 1.00 94.81 83 ALA A N 1
ATOM 635 C CA . ALA A 1 83 ? -13.797 10.434 7.860 1.00 94.81 83 ALA A CA 1
ATOM 636 C C . ALA A 1 83 ? -12.675 10.956 8.770 1.00 94.81 83 ALA A C 1
ATOM 638 O O . ALA A 1 83 ? -12.370 12.145 8.744 1.00 94.81 83 ALA A O 1
ATOM 639 N N . ASN A 1 84 ? -12.049 10.073 9.555 1.00 94.69 84 ASN A N 1
ATOM 640 C CA . ASN A 1 84 ? -11.027 10.459 10.531 1.00 94.69 84 ASN A CA 1
ATOM 641 C C . ASN A 1 84 ? -9.590 10.247 10.029 1.00 94.69 84 ASN A C 1
ATOM 643 O O . ASN A 1 84 ? -8.664 10.871 10.546 1.00 94.69 84 ASN A O 1
ATOM 647 N N . TYR A 1 85 ? -9.386 9.398 9.017 1.00 91.44 85 TYR A N 1
ATOM 648 C CA . TYR A 1 85 ? -8.059 9.019 8.535 1.00 91.44 85 TYR A CA 1
ATOM 649 C C . TYR A 1 85 ? -7.963 9.128 7.009 1.00 91.44 85 TYR A C 1
ATOM 651 O O . TYR A 1 85 ? -8.422 8.263 6.257 1.00 91.44 85 TYR A O 1
ATOM 659 N N . LYS A 1 86 ? -7.297 10.192 6.543 1.00 90.38 86 LYS A N 1
ATOM 660 C CA . LYS A 1 86 ? -7.156 10.526 5.114 1.00 90.38 86 LYS A CA 1
ATOM 661 C C . LYS A 1 86 ? -6.589 9.377 4.276 1.00 90.38 86 LYS A C 1
ATOM 663 O O . LYS A 1 86 ? -7.070 9.129 3.177 1.00 90.38 86 LYS A O 1
ATOM 668 N N . ASN A 1 87 ? -5.605 8.650 4.805 1.00 88.00 87 ASN A N 1
ATOM 669 C CA . ASN A 1 87 ? -4.980 7.525 4.110 1.00 88.00 87 ASN A CA 1
ATOM 670 C C . ASN A 1 87 ? -5.982 6.402 3.796 1.00 88.00 87 ASN A C 1
ATOM 672 O O . ASN A 1 87 ? -5.897 5.803 2.730 1.00 88.00 87 ASN A O 1
ATOM 676 N N . PHE A 1 88 ? -6.953 6.138 4.677 1.00 91.00 88 PHE A N 1
ATOM 677 C CA . PHE A 1 88 ? -8.009 5.163 4.399 1.00 91.00 88 PHE A CA 1
ATOM 678 C C . PHE A 1 88 ? -8.970 5.683 3.329 1.00 91.00 88 PHE A C 1
ATOM 680 O O . PHE A 1 88 ? -9.311 4.943 2.409 1.00 91.00 88 PHE A O 1
ATOM 687 N N . ALA A 1 89 ? -9.359 6.961 3.394 1.00 89.94 89 ALA A N 1
ATOM 688 C CA . ALA A 1 89 ? -10.200 7.574 2.366 1.00 89.94 89 ALA A CA 1
ATOM 689 C C . ALA A 1 89 ? -9.562 7.479 0.969 1.00 89.94 89 ALA A C 1
ATOM 691 O O . ALA A 1 89 ? -10.210 7.023 0.028 1.00 89.94 89 ALA A O 1
ATOM 692 N N . GLU A 1 90 ? -8.280 7.827 0.849 1.00 89.44 90 GLU A N 1
ATOM 693 C CA . GLU A 1 90 ? -7.518 7.733 -0.403 1.00 89.44 90 GLU A CA 1
ATOM 694 C C . GLU A 1 90 ? -7.413 6.284 -0.896 1.00 89.44 90 GLU A C 1
ATOM 696 O O . GLU A 1 90 ? -7.683 6.001 -2.061 1.00 89.44 90 GLU A O 1
ATOM 701 N N . GLN A 1 91 ? -7.105 5.339 -0.006 1.00 87.88 91 GLN A N 1
ATOM 702 C CA . GLN A 1 91 ? -6.963 3.926 -0.366 1.00 87.88 91 GLN A CA 1
ATOM 703 C C . GLN A 1 91 ? -8.262 3.279 -0.854 1.00 87.88 91 GLN A C 1
ATOM 705 O O . GLN A 1 91 ? -8.221 2.378 -1.695 1.00 87.88 91 GLN A O 1
ATOM 710 N N . THR A 1 92 ? -9.417 3.756 -0.382 1.00 84.25 92 THR A N 1
ATOM 711 C CA . THR A 1 92 ? -10.722 3.266 -0.850 1.00 84.25 92 THR A CA 1
ATOM 712 C C . THR A 1 92 ? -11.117 3.736 -2.252 1.00 84.25 92 THR A C 1
ATOM 714 O O . THR A 1 92 ? -12.078 3.203 -2.799 1.00 84.25 92 THR A O 1
ATOM 717 N N . GLN A 1 93 ? -10.382 4.670 -2.871 1.00 82.12 93 GLN A N 1
ATOM 718 C CA . GLN A 1 93 ? -10.660 5.123 -4.244 1.00 82.12 93 GLN A CA 1
ATOM 719 C C . GLN A 1 93 ? -10.416 4.026 -5.293 1.00 82.12 93 GLN A C 1
ATOM 721 O O . GLN A 1 93 ? -10.974 4.090 -6.383 1.00 82.12 93 GLN A O 1
ATOM 726 N N . GLY A 1 94 ? -9.620 3.002 -4.961 1.00 79.44 94 GLY A N 1
ATOM 727 C CA . GLY A 1 94 ? -9.496 1.779 -5.761 1.00 79.44 94 GLY A CA 1
ATOM 728 C C . GLY A 1 94 ? -8.676 1.902 -7.048 1.00 79.44 94 GLY A C 1
ATOM 729 O O . GLY A 1 94 ? -8.576 0.917 -7.775 1.00 79.44 94 GLY A O 1
ATOM 730 N N . ASP A 1 95 ? -8.084 3.067 -7.319 1.00 87.31 95 ASP A N 1
ATOM 731 C CA . ASP A 1 95 ? -7.266 3.311 -8.508 1.00 87.31 95 ASP A CA 1
ATOM 732 C C . ASP A 1 95 ? -6.275 4.468 -8.286 1.00 87.31 95 ASP A C 1
ATOM 734 O O . ASP A 1 95 ? -6.472 5.606 -8.712 1.00 87.31 95 ASP A O 1
ATOM 738 N N . ILE A 1 96 ? -5.225 4.186 -7.521 1.00 93.88 96 ILE A N 1
ATOM 739 C CA . ILE A 1 96 ? -4.254 5.175 -7.055 1.00 93.88 96 ILE A CA 1
ATOM 740 C C . ILE A 1 96 ? -3.040 5.168 -7.979 1.00 93.88 96 ILE A C 1
ATOM 742 O O . ILE A 1 96 ? -2.492 4.114 -8.300 1.00 93.88 96 ILE A O 1
ATOM 746 N N . GLN A 1 97 ? -2.589 6.356 -8.377 1.00 95.00 97 GLN A N 1
ATOM 747 C CA . GLN A 1 97 ? -1.373 6.520 -9.171 1.00 95.00 97 GLN A CA 1
ATOM 748 C C . GLN A 1 97 ? -0.128 6.306 -8.303 1.00 95.00 97 GLN A C 1
ATOM 750 O O . GLN A 1 97 ? 0.009 6.884 -7.224 1.00 95.00 97 GLN A O 1
ATOM 755 N N . GLY A 1 98 ? 0.801 5.499 -8.802 1.00 94.75 98 GLY A N 1
ATOM 756 C CA . GLY A 1 98 ? 2.084 5.192 -8.191 1.00 94.75 98 GLY A CA 1
ATOM 757 C C . GLY A 1 98 ? 3.237 5.398 -9.169 1.00 94.75 98 GLY A C 1
ATOM 758 O O . GLY A 1 98 ? 3.085 5.322 -10.390 1.00 94.75 98 GLY A O 1
ATOM 759 N N . LYS A 1 99 ? 4.420 5.647 -8.609 1.00 96.94 99 LYS A N 1
ATOM 760 C CA . LYS A 1 99 ? 5.679 5.735 -9.347 1.00 96.94 99 LYS A CA 1
ATOM 761 C C . LYS A 1 99 ? 6.756 4.968 -8.595 1.00 96.94 99 LYS A C 1
ATOM 763 O O . LYS A 1 99 ? 6.855 5.086 -7.376 1.00 96.94 99 LYS A O 1
ATOM 768 N N . ALA A 1 100 ? 7.550 4.187 -9.315 1.00 96.62 100 ALA A N 1
ATOM 769 C CA . ALA A 1 100 ? 8.670 3.442 -8.754 1.00 96.62 100 ALA A CA 1
ATOM 770 C C . ALA A 1 100 ? 9.849 3.438 -9.725 1.00 96.62 100 ALA A C 1
ATOM 772 O O . ALA A 1 100 ? 9.657 3.477 -10.941 1.00 96.62 100 ALA A O 1
ATOM 773 N N . ALA A 1 101 ? 11.062 3.348 -9.189 1.00 96.25 101 ALA A N 1
ATOM 774 C CA . ALA A 1 101 ? 12.205 2.900 -9.967 1.00 96.25 101 ALA A CA 1
ATOM 775 C C . ALA A 1 101 ? 12.431 1.406 -9.720 1.00 96.25 101 ALA A C 1
ATOM 777 O O . ALA A 1 101 ? 12.379 0.908 -8.587 1.00 96.25 101 ALA A O 1
ATOM 778 N N . VAL A 1 102 ? 12.640 0.689 -10.819 1.00 96.75 102 VAL A N 1
ATOM 779 C CA . VAL A 1 102 ? 12.874 -0.750 -10.834 1.00 96.75 102 VAL A CA 1
ATOM 780 C C . VAL A 1 102 ? 14.217 -1.046 -11.479 1.00 96.75 102 VAL A C 1
ATOM 782 O O . VAL A 1 102 ? 14.639 -0.379 -12.424 1.00 96.75 102 VAL A O 1
ATOM 785 N N . ILE A 1 103 ? 14.889 -2.057 -10.948 1.00 96.62 103 ILE A N 1
ATOM 786 C CA . ILE A 1 103 ? 16.191 -2.535 -11.393 1.00 96.62 103 ILE A CA 1
ATOM 787 C C . ILE A 1 103 ? 15.985 -3.896 -12.049 1.00 96.62 103 ILE A C 1
ATOM 789 O O . ILE A 1 103 ? 15.329 -4.765 -11.472 1.00 96.62 103 ILE A O 1
ATOM 793 N N . LEU A 1 104 ? 16.535 -4.075 -13.249 1.00 96.25 104 LEU A N 1
ATOM 794 C CA . LEU A 1 104 ? 16.561 -5.369 -13.917 1.00 96.25 104 LEU A CA 1
ATOM 795 C C . LEU A 1 104 ? 17.639 -6.247 -13.274 1.00 96.25 104 LEU A C 1
ATOM 797 O O . LEU A 1 104 ? 18.821 -5.900 -13.281 1.00 96.25 104 LEU A O 1
ATOM 801 N N . THR A 1 105 ? 17.224 -7.387 -12.738 1.00 93.81 105 THR A N 1
ATOM 802 C CA . THR A 1 105 ? 18.084 -8.434 -12.185 1.00 93.81 105 THR A CA 1
ATOM 803 C C . THR A 1 105 ? 17.909 -9.727 -12.987 1.00 93.81 105 THR A C 1
ATOM 805 O O . THR A 1 105 ? 17.084 -9.807 -13.900 1.00 93.81 105 THR A O 1
ATOM 808 N N . ASN A 1 106 ? 18.666 -10.767 -12.629 1.00 92.31 106 ASN A N 1
ATOM 809 C CA . ASN A 1 106 ? 18.483 -12.101 -13.208 1.00 92.31 106 ASN A CA 1
ATOM 810 C C . ASN A 1 106 ? 17.124 -12.732 -12.840 1.00 92.31 106 ASN A C 1
ATOM 812 O O . ASN A 1 106 ? 16.662 -13.617 -13.552 1.00 92.31 106 ASN A O 1
ATOM 816 N N . ASP A 1 107 ? 16.469 -12.242 -11.780 1.00 92.56 107 ASP A N 1
ATOM 817 C CA . ASP A 1 107 ? 15.152 -12.698 -11.312 1.00 92.56 107 ASP A CA 1
ATOM 818 C C . ASP A 1 107 ? 14.002 -11.812 -11.838 1.00 92.56 107 ASP A C 1
ATOM 820 O O . ASP A 1 107 ? 12.851 -11.948 -11.420 1.00 92.56 107 ASP A O 1
ATOM 824 N N . GLY A 1 108 ? 14.305 -10.884 -12.753 1.00 94.44 108 GLY A N 1
ATOM 825 C CA . GLY A 1 108 ? 13.352 -9.942 -13.333 1.00 94.44 108 GLY A CA 1
ATOM 826 C C . GLY A 1 108 ? 13.451 -8.536 -12.740 1.00 94.44 108 GLY A C 1
ATOM 827 O O . GLY A 1 108 ? 14.521 -8.070 -12.359 1.00 94.44 108 GLY A O 1
ATOM 828 N N . TRP A 1 109 ? 12.334 -7.810 -12.720 1.00 95.31 109 TRP A N 1
ATOM 829 C CA . TRP A 1 109 ? 12.298 -6.424 -12.251 1.00 95.31 109 TRP A CA 1
ATOM 830 C C . TRP A 1 109 ? 12.094 -6.352 -10.740 1.00 95.31 109 TRP A C 1
ATOM 832 O O . TRP A 1 109 ? 11.111 -6.864 -10.207 1.00 95.31 109 TRP A O 1
ATOM 842 N N . MET A 1 110 ? 12.995 -5.655 -10.053 1.00 95.44 110 MET A N 1
ATOM 843 C CA . MET A 1 110 ? 12.959 -5.480 -8.606 1.00 95.44 110 MET A CA 1
ATOM 844 C C . MET A 1 110 ? 12.807 -4.005 -8.248 1.00 95.44 110 MET A C 1
ATOM 846 O O . MET A 1 110 ? 13.512 -3.158 -8.786 1.00 95.44 110 MET A O 1
ATOM 850 N N . HIS A 1 111 ? 11.922 -3.683 -7.304 1.00 94.62 111 HIS A N 1
ATOM 851 C CA . HIS A 1 111 ? 11.833 -2.326 -6.765 1.00 94.62 111 HIS A CA 1
ATOM 852 C C . HIS A 1 111 ? 13.180 -1.915 -6.145 1.00 94.62 111 HIS A C 1
ATOM 854 O O . HIS A 1 111 ? 13.751 -2.672 -5.363 1.00 94.62 111 HIS A O 1
ATOM 860 N N . GLU A 1 112 ? 13.663 -0.701 -6.419 1.00 92.19 112 GLU A N 1
ATOM 861 C CA . GLU A 1 112 ? 15.007 -0.237 -6.022 1.00 92.19 112 GLU A CA 1
ATOM 862 C C . GLU A 1 112 ? 15.331 -0.437 -4.527 1.00 92.19 112 GLU A C 1
ATOM 864 O O . GLU A 1 112 ? 16.421 -0.864 -4.172 1.00 92.19 112 GLU A O 1
ATOM 869 N N . ARG A 1 113 ? 14.357 -0.204 -3.639 1.00 90.56 113 ARG A N 1
ATOM 870 C CA . ARG A 1 113 ? 14.483 -0.389 -2.182 1.00 90.56 113 ARG A CA 1
ATOM 871 C C . ARG A 1 113 ? 14.736 -1.833 -1.740 1.00 90.56 113 ARG A C 1
ATOM 873 O O . ARG A 1 113 ? 15.200 -2.042 -0.622 1.00 90.56 113 ARG A O 1
ATOM 880 N N . LEU A 1 114 ? 14.373 -2.814 -2.563 1.00 91.00 114 LEU A N 1
ATOM 881 C CA . LEU A 1 114 ? 14.610 -4.233 -2.290 1.00 91.00 114 LEU A CA 1
ATOM 882 C C . LEU A 1 114 ? 15.981 -4.686 -2.793 1.00 91.00 114 LEU A C 1
ATOM 884 O O . LEU A 1 114 ? 16.501 -5.698 -2.326 1.00 91.00 114 LEU A O 1
ATOM 888 N N . PHE A 1 115 ? 16.573 -3.930 -3.715 1.00 90.44 115 PHE A N 1
ATOM 889 C CA . PHE A 1 115 ? 17.867 -4.252 -4.277 1.00 90.44 115 PHE A CA 1
ATOM 890 C C . PHE A 1 115 ? 18.975 -3.976 -3.257 1.00 90.44 115 PHE A C 1
ATOM 892 O O . PHE A 1 115 ? 19.191 -2.843 -2.825 1.00 90.44 115 PHE A O 1
ATOM 899 N N . LYS A 1 116 ? 19.703 -5.028 -2.882 1.00 85.12 116 LYS A N 1
ATOM 900 C CA . LYS A 1 116 ? 20.901 -4.943 -2.043 1.00 85.12 116 LYS A CA 1
ATOM 901 C C . LYS A 1 116 ? 22.113 -5.234 -2.917 1.00 85.12 116 LYS A C 1
ATOM 903 O O . LYS A 1 116 ? 22.156 -6.278 -3.563 1.00 85.12 116 LYS A O 1
ATOM 908 N N . ARG A 1 117 ? 23.092 -4.327 -2.936 1.00 71.81 117 ARG A N 1
ATOM 909 C CA . ARG A 1 117 ? 24.401 -4.634 -3.525 1.00 71.81 117 ARG A CA 1
ATOM 910 C C . ARG A 1 117 ? 25.094 -5.656 -2.628 1.00 71.81 117 ARG A C 1
ATOM 912 O O . ARG A 1 117 ? 25.221 -5.402 -1.430 1.00 71.81 117 ARG A O 1
ATOM 919 N N . GLY A 1 118 ? 25.433 -6.805 -3.209 1.00 60.78 118 GLY A N 1
ATOM 920 C CA . GLY A 1 118 ? 26.345 -7.773 -2.600 1.00 60.78 118 GLY A CA 1
ATOM 921 C C . GLY A 1 118 ? 27.766 -7.241 -2.533 1.00 60.78 118 GLY A C 1
ATOM 922 O O . GLY A 1 118 ? 28.063 -6.262 -3.261 1.00 60.78 118 GLY A O 1
#

Organism: NCBI:txid1750518

Secondary structure (DSSP, 8-state):
---S-----------HHHHTTEETT-S-STT---EE---EEEEEEEEEEPPPEEETTEEEEEEEEEEEEES--HHHHSHHHHHH-HHHHHHTTS-EEEEEEEEEETTEEEEGGG----

Sequence (118 aa):
MFGNKMEPATEYQITDTGKKFLVANGANTMAGQDAFCTGKYTVVEVSNFTEPSDMMGVKLSQVNYRYKVEGADDWAKSEGMRANYKNFAEQTQGDIQGKAAVILTNDGWMHERLFKRG

Radius of gyration: 20.03 Å; chains: 1; bounding box: 44×29×61 Å

pLDDT: mean 90.52, std 7.18, range [49.56, 97.94]

Foldseek 3Di:
DPDPDDDDDDDDDADPVQVVQWDQLPDPDPVSHIDGDQFDKDWPFFPDKDDFDQDPNWTKMKTKTWIAGPPGDVVLQDPVNVVVPVVSVQRVVGTDIDMFMWTQDPVGTDTPVVDDDD